Protein AF-A0A822GAZ9-F1 (afdb_monomer_lite)

Radius of gyration: 13.43 Å; chains: 1; bounding box: 30×22×39 Å

pLDDT: mean 91.06, std 3.42, range [77.94, 95.31]

Sequence (79 aa):
IRGSVPCYWTQLPDLHYKPKVTVLPSNNHLIAFQQHFEEQEYYYGKQFLISLTNHHGAEGKLNAKYRELYEASQNKFIK

Secondary structure (DSSP, 8-state):
-----SS-EEE---SSSSPPEEE-SSS-HHHHHHHHHHHHHHHH-SB-------SSHHHHHHHHHHHHHHHHH--TTB-

Structure (mmCIF, N/CA/C/O backbone):
data_AF-A0A822GAZ9-F1
#
_entry.id   AF-A0A822GAZ9-F1
#
loop_
_atom_site.group_PDB
_atom_site.id
_atom_site.type_symbol
_atom_site.label_atom_id
_atom_site.label_alt_id
_atom_site.label_comp_id
_atom_site.label_asym_id
_atom_site.label_entity_id
_atom_site.label_seq_id
_atom_site.pdbx_PDB_ins_code
_atom_site.Cartn_x
_atom_site.Cartn_y
_atom_site.Cartn_z
_atom_site.occupancy
_atom_site.B_iso_or_equiv
_atom_site.auth_seq_id
_atom_site.auth_comp_id
_atom_site.auth_asym_id
_atom_site.auth_atom_id
_atom_site.pdbx_PDB_model_num
ATOM 1 N N . ILE A 1 1 ? -13.127 2.060 0.252 1.00 89.69 1 ILE A N 1
ATOM 2 C CA . ILE A 1 1 ? -12.254 2.983 -0.519 1.00 89.69 1 ILE A CA 1
ATOM 3 C C . ILE A 1 1 ? -11.410 2.192 -1.518 1.00 89.69 1 ILE A C 1
ATOM 5 O O . ILE A 1 1 ? -11.220 1.001 -1.303 1.00 89.69 1 ILE A O 1
ATOM 9 N N . ARG A 1 2 ? -10.912 2.821 -2.589 1.00 92.00 2 ARG A N 1
ATOM 10 C CA . ARG A 1 2 ? -9.907 2.235 -3.496 1.00 92.00 2 ARG A CA 1
ATOM 11 C C . ARG A 1 2 ? -8.725 3.195 -3.580 1.00 92.00 2 ARG A C 1
ATOM 13 O O . ARG A 1 2 ? -8.942 4.392 -3.736 1.00 92.00 2 ARG A O 1
ATOM 20 N N . GLY A 1 3 ? -7.507 2.671 -3.502 1.00 91.00 3 GLY A N 1
ATOM 21 C CA . GLY A 1 3 ? -6.285 3.468 -3.527 1.00 91.00 3 GLY A CA 1
ATOM 22 C C . GLY A 1 3 ? -5.102 2.702 -4.107 1.00 91.00 3 GLY A C 1
ATOM 23 O O . GLY A 1 3 ? -5.223 1.536 -4.484 1.00 91.00 3 GLY A O 1
ATOM 24 N N . SER A 1 4 ? -3.969 3.396 -4.196 1.00 90.69 4 SER A N 1
ATOM 25 C CA . SER A 1 4 ? -2.677 2.786 -4.514 1.00 90.69 4 SER A CA 1
ATOM 26 C C . SER A 1 4 ? -2.183 1.926 -3.345 1.00 90.69 4 SER A C 1
ATOM 28 O O . SER A 1 4 ? -2.645 2.082 -2.217 1.00 90.69 4 SER A O 1
ATOM 30 N N . VAL A 1 5 ? -1.221 1.039 -3.603 1.00 91.62 5 VAL A N 1
ATOM 31 C CA . VAL A 1 5 ? -0.549 0.275 -2.544 1.00 91.62 5 VAL A CA 1
ATOM 32 C C . VAL A 1 5 ? 0.262 1.255 -1.678 1.00 91.62 5 VAL A C 1
ATOM 34 O O . VAL A 1 5 ? 1.129 1.937 -2.233 1.00 91.62 5 VAL A O 1
ATOM 37 N N . PRO A 1 6 ? 0.014 1.345 -0.353 1.00 92.62 6 PRO A N 1
ATOM 38 C CA . PRO A 1 6 ? 0.633 2.330 0.537 1.00 92.62 6 PRO A CA 1
ATOM 39 C C . PRO A 1 6 ? 2.071 1.941 0.905 1.00 92.62 6 PRO A C 1
ATOM 41 O O . PRO A 1 6 ? 2.401 1.641 2.049 1.00 92.62 6 PRO A O 1
ATOM 44 N N . CYS A 1 7 ? 2.953 1.917 -0.087 1.00 92.19 7 CYS A N 1
ATOM 45 C CA . CYS A 1 7 ? 4.387 1.757 0.102 1.00 92.19 7 CYS A CA 1
ATOM 46 C C . CYS A 1 7 ? 5.148 2.598 -0.926 1.00 92.19 7 CYS A C 1
ATOM 48 O O . CYS A 1 7 ? 4.618 2.947 -1.976 1.00 92.19 7 CYS A O 1
ATOM 50 N N . TYR A 1 8 ? 6.414 2.912 -0.658 1.00 93.38 8 TYR A N 1
ATOM 51 C CA . TYR A 1 8 ? 7.247 3.596 -1.645 1.00 93.38 8 TYR A CA 1
ATOM 52 C C . TYR A 1 8 ? 7.644 2.656 -2.790 1.00 93.38 8 TYR A C 1
ATOM 54 O O . TYR A 1 8 ? 8.456 1.744 -2.631 1.00 93.38 8 TYR A O 1
ATOM 62 N N . TRP A 1 9 ? 7.066 2.881 -3.962 1.00 93.50 9 TRP A N 1
ATOM 63 C CA . TRP A 1 9 ? 7.396 2.173 -5.191 1.00 93.50 9 TRP A CA 1
ATOM 64 C C . TRP A 1 9 ? 7.423 3.154 -6.357 1.00 93.50 9 TRP A C 1
ATOM 66 O O . TRP A 1 9 ? 6.838 4.235 -6.300 1.00 93.50 9 TRP A O 1
ATOM 76 N N . THR A 1 10 ? 8.130 2.776 -7.412 1.00 92.50 10 THR A N 1
ATOM 77 C CA . THR A 1 10 ? 8.208 3.542 -8.648 1.00 92.50 10 THR A CA 1
ATOM 78 C C . THR A 1 10 ? 7.888 2.654 -9.832 1.00 92.50 10 THR A C 1
ATOM 80 O O . THR A 1 10 ? 8.172 1.454 -9.857 1.00 92.50 10 THR A O 1
ATOM 83 N N . GLN A 1 11 ? 7.278 3.267 -10.832 1.00 91.69 11 GLN A N 1
ATOM 84 C CA . GLN A 1 11 ? 7.076 2.684 -12.144 1.00 91.69 11 GLN A CA 1
ATOM 85 C C . GLN A 1 11 ? 7.400 3.787 -13.140 1.00 91.69 11 GLN A C 1
ATOM 87 O O . GLN A 1 11 ? 6.586 4.671 -13.398 1.00 91.69 11 GLN A O 1
ATOM 92 N N . LEU A 1 12 ? 8.649 3.793 -13.600 1.00 91.38 12 LEU A N 1
ATOM 93 C CA . LEU A 1 12 ? 9.118 4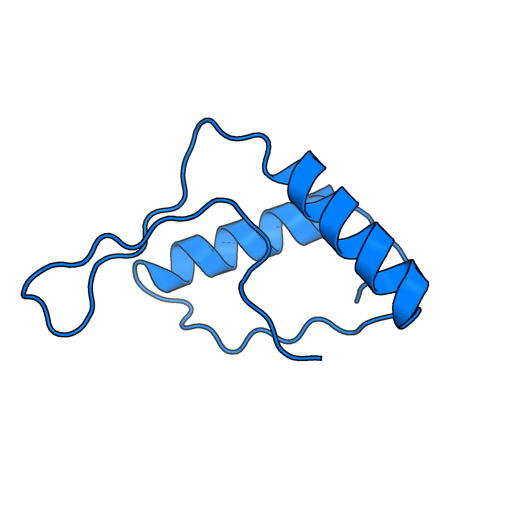.799 -14.542 1.00 91.38 12 LEU A CA 1
ATOM 94 C C . LEU A 1 12 ? 8.530 4.494 -15.925 1.00 91.38 12 LEU A C 1
ATOM 96 O O . LEU A 1 12 ? 8.569 3.331 -16.329 1.00 91.38 12 LEU A O 1
ATOM 100 N N . PRO A 1 13 ? 7.986 5.495 -16.640 1.00 91.62 13 PRO A N 1
ATOM 101 C CA . PRO A 1 13 ? 7.490 5.292 -17.995 1.00 91.62 13 PRO A CA 1
ATOM 102 C C . PRO A 1 13 ? 8.602 4.785 -18.921 1.00 91.62 13 PRO A C 1
ATOM 104 O O . PRO A 1 13 ? 9.697 5.345 -18.944 1.00 91.62 13 PRO A O 1
ATOM 107 N N . ASP A 1 14 ? 8.308 3.746 -19.699 1.00 91.19 14 ASP A N 1
ATOM 108 C CA . ASP A 1 14 ? 9.163 3.236 -20.770 1.00 91.19 14 ASP A CA 1
ATOM 109 C C . ASP A 1 14 ? 8.312 2.847 -21.997 1.00 91.19 14 ASP A C 1
ATOM 111 O O . ASP A 1 14 ? 7.094 3.026 -22.002 1.00 91.19 14 ASP A O 1
ATOM 115 N N . LEU A 1 15 ? 8.951 2.365 -23.070 1.00 93.81 15 LEU A N 1
ATOM 116 C CA . LEU A 1 15 ? 8.262 1.961 -24.305 1.00 93.81 15 LEU A CA 1
ATOM 117 C C . LEU A 1 15 ? 7.625 0.561 -24.221 1.00 93.81 15 LEU A C 1
ATOM 119 O O . LEU A 1 15 ? 7.066 0.085 -25.210 1.00 93.81 15 LEU A O 1
ATOM 123 N N . HIS A 1 16 ? 7.717 -0.127 -23.080 1.00 91.00 16 HIS A N 1
ATOM 124 C CA . HIS A 1 16 ? 7.107 -1.441 -22.927 1.00 91.00 16 HIS A CA 1
ATOM 125 C C . HIS A 1 16 ? 5.611 -1.307 -22.640 1.00 91.00 16 HIS A C 1
ATOM 127 O O . HIS A 1 16 ? 5.154 -0.379 -21.979 1.00 91.00 16 HIS A O 1
ATOM 133 N N . TYR A 1 17 ? 4.838 -2.308 -23.071 1.00 87.62 17 TYR A N 1
ATOM 134 C CA . TYR A 1 17 ? 3.398 -2.382 -22.801 1.00 87.62 17 TYR A CA 1
ATOM 135 C C . TYR A 1 17 ? 3.058 -2.272 -21.303 1.00 87.62 17 TYR A C 1
ATOM 137 O O . TYR A 1 17 ? 2.040 -1.692 -20.930 1.00 87.62 17 TYR A O 1
ATOM 145 N N . LYS A 1 18 ? 3.915 -2.823 -20.435 1.00 85.69 18 LYS A N 1
ATOM 146 C CA . LYS A 1 18 ? 3.783 -2.723 -18.982 1.00 85.69 18 LYS A CA 1
ATOM 147 C C . LYS A 1 18 ? 5.128 -2.325 -18.371 1.00 85.69 18 LYS A C 1
ATOM 149 O O . LYS A 1 18 ? 5.970 -3.207 -18.176 1.00 85.69 18 LYS A O 1
ATOM 154 N N . PRO A 1 19 ? 5.321 -1.035 -18.045 1.00 89.12 19 PRO A N 1
ATOM 155 C CA . PRO A 1 19 ? 6.552 -0.571 -17.429 1.00 89.12 19 PRO A CA 1
ATOM 156 C C . PRO A 1 19 ? 6.800 -1.274 -16.097 1.00 89.12 19 PRO A C 1
ATOM 158 O O . PRO A 1 19 ? 5.864 -1.598 -15.356 1.00 89.12 19 PRO A O 1
ATOM 161 N N . LYS A 1 20 ? 8.069 -1.532 -15.788 1.00 89.06 20 LYS A N 1
ATOM 162 C CA . LYS A 1 20 ? 8.454 -2.347 -14.635 1.00 89.06 20 LYS A CA 1
ATOM 163 C C . LYS A 1 20 ? 8.224 -1.608 -13.317 1.00 89.06 20 LYS A C 1
ATOM 165 O O . LYS A 1 20 ? 8.732 -0.511 -13.101 1.00 89.06 20 LYS A O 1
ATOM 170 N N . VAL A 1 21 ? 7.534 -2.273 -12.396 1.00 91.12 21 VAL A N 1
ATOM 171 C CA . VAL A 1 21 ? 7.368 -1.811 -11.014 1.00 91.12 21 VAL A CA 1
ATOM 172 C C . VAL A 1 21 ? 8.609 -2.166 -10.194 1.00 91.12 21 VAL A C 1
ATOM 174 O O . VAL A 1 21 ? 9.081 -3.306 -10.228 1.00 91.12 21 VAL A O 1
ATOM 177 N N . THR A 1 22 ? 9.124 -1.200 -9.436 1.00 90.50 22 THR A N 1
ATOM 178 C CA . THR A 1 22 ? 10.255 -1.383 -8.521 1.00 90.50 22 THR A CA 1
ATOM 179 C C . THR A 1 22 ? 9.909 -0.830 -7.144 1.00 90.50 22 THR A C 1
ATOM 181 O O . THR A 1 22 ? 9.505 0.321 -7.006 1.00 90.50 22 THR A O 1
ATOM 184 N N . VAL A 1 23 ? 10.074 -1.651 -6.106 1.00 89.88 23 VAL A N 1
ATOM 185 C CA . VAL A 1 23 ? 9.980 -1.201 -4.711 1.00 89.88 23 VAL A CA 1
ATOM 186 C C . VAL A 1 23 ? 11.292 -0.506 -4.353 1.00 89.88 23 VAL A C 1
ATOM 188 O O . VAL A 1 23 ? 12.363 -1.072 -4.579 1.00 89.88 23 VAL A O 1
ATOM 191 N N . LEU A 1 24 ? 11.218 0.715 -3.824 1.00 89.88 24 LEU A N 1
ATOM 192 C CA . LEU A 1 24 ? 12.411 1.460 -3.415 1.00 89.88 24 LEU A CA 1
ATOM 193 C C . LEU A 1 24 ? 13.008 0.812 -2.154 1.00 89.88 24 LEU A C 1
ATOM 195 O O . LEU A 1 24 ? 12.246 0.537 -1.246 1.00 89.88 24 LEU A O 1
ATOM 199 N N . PRO A 1 25 ? 14.319 0.535 -2.058 1.00 81.50 25 PRO A N 1
ATOM 200 C CA . PRO A 1 25 ? 14.878 -0.193 -0.911 1.00 81.50 25 PRO A CA 1
ATOM 201 C C . PRO A 1 25 ? 15.201 0.686 0.308 1.00 81.50 25 PRO A C 1
ATOM 203 O O . PRO A 1 25 ? 15.251 0.182 1.425 1.00 81.50 25 PRO A O 1
ATOM 206 N N . SER A 1 26 ? 15.458 1.980 0.110 1.00 77.94 26 SER A N 1
ATOM 207 C CA . SER A 1 26 ? 16.055 2.863 1.129 1.00 77.94 26 SER A CA 1
ATOM 208 C C . SER A 1 26 ? 15.045 3.736 1.878 1.00 77.94 26 SER A C 1
ATOM 210 O O . SER A 1 26 ? 15.440 4.602 2.655 1.00 77.94 26 SER A O 1
ATOM 212 N N . ASN A 1 27 ? 13.748 3.556 1.635 1.00 79.81 27 ASN A N 1
ATOM 213 C CA . ASN A 1 27 ? 12.714 4.421 2.189 1.00 79.81 27 ASN A CA 1
ATOM 214 C C . ASN A 1 27 ? 12.127 3.838 3.484 1.00 79.81 27 ASN A C 1
ATOM 216 O O . ASN A 1 27 ? 12.029 2.625 3.658 1.00 79.81 27 ASN 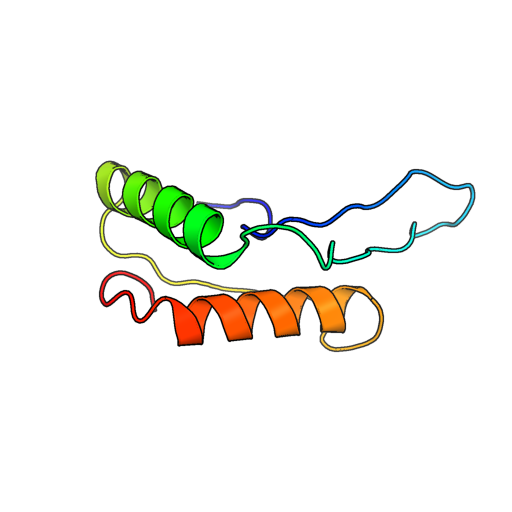A O 1
ATOM 220 N N . ASN A 1 28 ? 11.649 4.703 4.381 1.00 87.50 28 ASN A N 1
ATOM 221 C CA . ASN A 1 28 ? 10.965 4.289 5.611 1.00 87.50 28 ASN A CA 1
ATOM 222 C C . ASN A 1 28 ? 9.516 3.855 5.328 1.00 87.50 28 ASN A C 1
ATOM 224 O O . ASN A 1 28 ? 8.562 4.564 5.646 1.00 87.50 28 ASN A O 1
ATOM 228 N N . HIS A 1 29 ? 9.341 2.684 4.712 1.00 91.56 29 HIS A N 1
ATOM 229 C CA . HIS A 1 29 ? 8.023 2.176 4.313 1.00 91.56 29 HIS A CA 1
ATOM 230 C C . HIS A 1 29 ? 7.062 1.975 5.483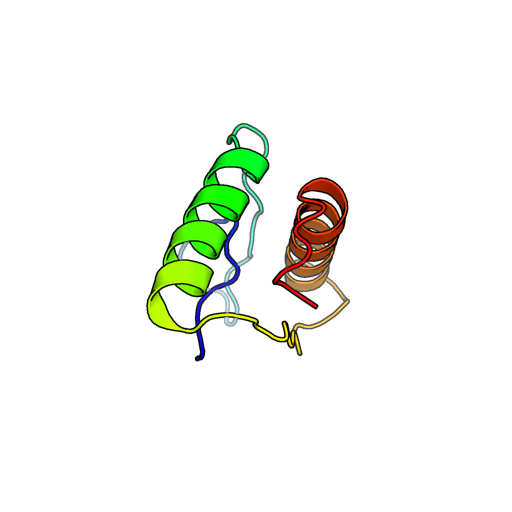 1.00 91.56 29 HIS A C 1
ATOM 232 O O . HIS A 1 29 ? 5.877 2.245 5.331 1.00 91.56 29 HIS A O 1
ATOM 238 N N . LEU A 1 30 ? 7.559 1.494 6.627 1.00 92.81 30 LEU A N 1
ATOM 239 C CA . LEU A 1 30 ? 6.713 1.174 7.777 1.00 92.81 30 LEU A CA 1
ATOM 240 C C . LEU A 1 30 ? 6.047 2.427 8.353 1.00 92.81 30 LEU A C 1
ATOM 242 O O . LEU A 1 30 ? 4.843 2.425 8.575 1.00 92.81 30 LEU A O 1
ATOM 246 N N . ILE A 1 31 ? 6.819 3.506 8.513 1.00 93.06 31 ILE A N 1
ATOM 247 C CA . ILE A 1 31 ? 6.317 4.784 9.032 1.00 93.06 31 ILE A CA 1
ATOM 248 C C . ILE A 1 31 ? 5.246 5.351 8.096 1.00 93.06 31 ILE A C 1
ATOM 250 O O . ILE A 1 31 ? 4.161 5.706 8.543 1.00 93.06 31 ILE A O 1
ATOM 254 N N . ALA A 1 32 ? 5.515 5.377 6.788 1.00 93.19 32 ALA A N 1
ATOM 255 C CA . ALA A 1 32 ? 4.553 5.881 5.810 1.00 93.19 32 ALA A CA 1
ATOM 256 C C . ALA A 1 32 ? 3.274 5.031 5.744 1.00 93.19 32 ALA A C 1
ATOM 258 O O . ALA A 1 32 ? 2.179 5.565 5.596 1.00 93.19 32 ALA A O 1
ATOM 259 N N . PHE A 1 33 ? 3.407 3.708 5.874 1.00 94.81 33 PHE A N 1
ATOM 260 C CA . PHE A 1 33 ? 2.274 2.788 5.925 1.00 94.81 33 PHE A CA 1
ATOM 261 C C . PHE A 1 33 ? 1.405 3.043 7.162 1.00 94.81 33 PHE A C 1
ATOM 263 O O . PHE A 1 33 ? 0.184 3.108 7.045 1.00 94.81 33 PHE A O 1
ATOM 270 N N . GLN A 1 34 ? 2.023 3.221 8.334 1.00 94.31 34 GLN A N 1
ATOM 271 C CA . GLN A 1 34 ? 1.315 3.534 9.578 1.00 94.31 34 GLN A CA 1
ATOM 272 C C . GLN A 1 34 ? 0.570 4.864 9.475 1.00 94.31 34 GLN A C 1
ATOM 274 O O . GLN A 1 34 ? -0.638 4.878 9.675 1.00 94.31 34 GLN A O 1
ATOM 279 N N . GLN A 1 35 ? 1.248 5.935 9.053 1.00 94.12 35 GLN A N 1
ATOM 280 C CA . GLN A 1 35 ? 0.632 7.255 8.866 1.00 94.12 35 GLN A CA 1
ATOM 281 C C . GLN A 1 35 ? -0.549 7.208 7.893 1.00 94.12 35 GLN A C 1
ATOM 283 O O . GLN A 1 35 ? -1.610 7.764 8.169 1.00 94.12 35 GLN A O 1
ATOM 288 N N . HIS A 1 36 ? -0.401 6.487 6.776 1.00 94.62 36 HIS A N 1
ATOM 289 C CA . HIS A 1 36 ? -1.499 6.297 5.836 1.00 94.62 36 HIS A CA 1
ATOM 290 C C . HIS A 1 36 ? -2.707 5.643 6.517 1.00 94.62 36 HIS A C 1
ATOM 292 O O . HIS A 1 36 ? -3.828 6.120 6.355 1.00 94.62 36 HIS A O 1
ATOM 298 N N . PHE A 1 37 ? -2.499 4.573 7.292 1.00 94.50 37 PHE A N 1
ATOM 299 C CA . PHE A 1 37 ? -3.605 3.877 7.945 1.00 94.50 37 PHE A CA 1
ATOM 300 C C . PHE A 1 37 ? -4.182 4.599 9.164 1.00 94.50 37 PHE A C 1
ATOM 302 O O . PHE A 1 37 ? -5.366 4.423 9.427 1.00 94.50 37 PHE A O 1
ATOM 309 N N . GLU A 1 38 ? -3.416 5.450 9.843 1.00 94.62 38 GLU A N 1
ATOM 310 C CA . GLU A 1 38 ? -3.921 6.349 10.889 1.00 94.62 38 GLU A CA 1
ATOM 311 C C . GLU A 1 38 ? -4.927 7.357 10.318 1.00 94.62 38 GLU A C 1
ATOM 313 O O . GLU A 1 38 ? -6.025 7.514 10.852 1.00 94.62 38 GLU A O 1
ATOM 318 N N . GLU A 1 39 ? -4.611 7.989 9.182 1.00 94.88 39 GLU A N 1
ATOM 319 C CA . GLU A 1 39 ? -5.554 8.877 8.489 1.00 94.88 39 GLU A CA 1
ATOM 320 C C . GLU A 1 39 ? -6.792 8.108 8.011 1.00 94.88 39 GLU A C 1
ATOM 322 O O . GLU A 1 39 ? -7.931 8.544 8.183 1.00 94.88 39 GLU A O 1
ATOM 327 N N . GLN A 1 40 ? -6.581 6.932 7.421 1.00 94.31 40 GLN A N 1
ATOM 328 C CA . GLN A 1 40 ? -7.661 6.078 6.939 1.00 94.31 40 GLN A CA 1
ATOM 329 C C . GLN A 1 40 ? -8.591 5.604 8.068 1.00 94.31 40 GLN A C 1
ATOM 331 O O . GLN A 1 40 ? -9.811 5.563 7.882 1.00 94.31 40 GLN A O 1
ATOM 336 N N . GLU A 1 41 ? -8.038 5.284 9.235 1.00 94.25 41 GLU A N 1
ATOM 337 C CA . GLU A 1 41 ? -8.796 4.945 10.437 1.00 94.25 41 GLU A CA 1
ATOM 338 C C . GLU A 1 41 ? -9.582 6.150 10.958 1.00 94.25 41 GLU A C 1
ATOM 340 O O . GLU A 1 41 ? -10.762 6.013 11.275 1.00 94.25 41 GLU A O 1
ATOM 345 N N . TYR A 1 42 ? -8.978 7.341 10.976 1.00 95.00 42 TYR A N 1
ATOM 346 C CA . TYR A 1 42 ? -9.658 8.563 11.403 1.00 95.00 42 TYR A CA 1
ATOM 347 C C . TYR A 1 42 ? -10.902 8.865 10.553 1.00 95.00 42 TYR A C 1
ATOM 349 O O . TYR A 1 42 ? -11.961 9.183 11.094 1.00 95.00 42 TYR A O 1
ATOM 357 N N . TYR A 1 43 ? -10.801 8.731 9.227 1.00 95.31 43 TYR A N 1
ATOM 358 C CA . TYR A 1 43 ? -11.906 9.068 8.324 1.00 95.31 43 TYR A CA 1
ATOM 359 C C . TYR A 1 43 ? -12.943 7.956 8.152 1.00 95.31 43 TYR A C 1
ATOM 361 O O . TYR A 1 43 ? -14.127 8.249 7.986 1.00 95.31 43 TYR A O 1
ATOM 369 N N . TYR A 1 44 ? -12.523 6.690 8.146 1.00 94.75 44 TYR A N 1
ATOM 370 C CA . TYR A 1 44 ? -13.396 5.573 7.762 1.00 94.75 44 TYR A CA 1
ATOM 371 C C . TYR A 1 44 ? -13.496 4.470 8.821 1.00 94.75 44 TYR A C 1
ATOM 373 O O . TYR A 1 44 ? -14.234 3.503 8.626 1.00 94.75 44 TYR A O 1
ATOM 381 N N . GLY A 1 45 ? -12.783 4.595 9.940 1.00 93.81 45 GLY A N 1
ATOM 382 C CA . GLY A 1 45 ? -12.749 3.597 11.001 1.00 93.81 45 GLY A CA 1
ATOM 383 C C . GLY A 1 45 ? -12.055 2.307 10.569 1.00 93.81 45 GLY A C 1
ATOM 384 O O . GLY A 1 45 ? -11.087 2.310 9.812 1.00 93.81 45 GLY A 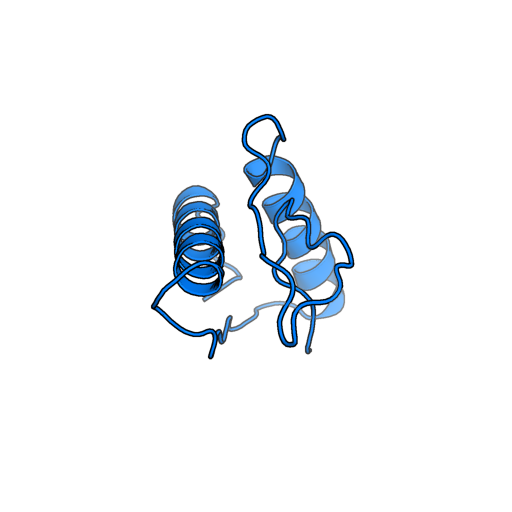O 1
ATOM 385 N N . LYS A 1 46 ? -12.561 1.176 11.066 1.00 94.44 46 LYS A N 1
ATOM 386 C CA . LYS A 1 46 ? -11.990 -0.150 10.810 1.00 94.44 46 LYS A CA 1
ATOM 387 C C . LYS A 1 46 ? -12.097 -0.539 9.334 1.00 94.44 46 LYS A C 1
ATOM 389 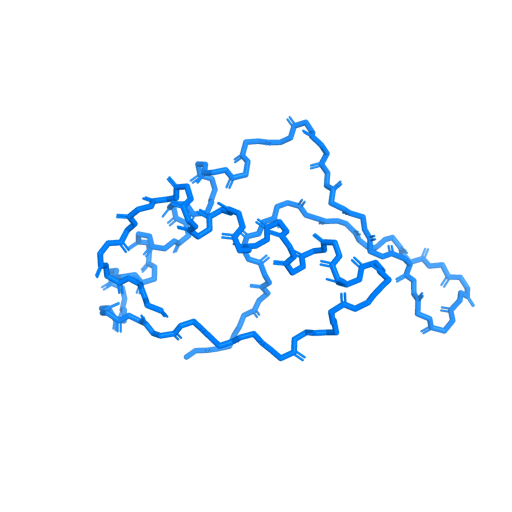O O . LYS A 1 46 ? -13.185 -0.492 8.761 1.00 94.44 46 LYS A O 1
ATOM 394 N N . GLN A 1 47 ? -11.002 -1.025 8.755 1.00 92.75 47 GLN A N 1
ATOM 395 C CA . GLN A 1 47 ? -10.925 -1.342 7.328 1.00 92.75 47 GLN A CA 1
ATOM 396 C C . GLN A 1 47 ? -10.555 -2.802 7.062 1.00 92.75 47 GLN A C 1
ATOM 398 O O . GLN A 1 47 ? -9.853 -3.439 7.847 1.00 92.75 47 GLN A O 1
ATOM 403 N N . PHE A 1 48 ? -11.018 -3.312 5.920 1.00 93.75 48 PHE A N 1
ATOM 404 C CA . PHE A 1 48 ? -10.593 -4.591 5.356 1.00 93.75 48 PHE A CA 1
ATOM 405 C C . PHE A 1 48 ? -9.766 -4.340 4.096 1.00 93.75 48 PHE A C 1
ATOM 407 O O . PHE A 1 48 ? -10.200 -3.620 3.192 1.00 93.75 48 PHE A O 1
ATOM 414 N N . LEU A 1 49 ? -8.581 -4.934 4.043 1.00 92.56 49 LEU A N 1
ATOM 415 C CA . LEU A 1 49 ? -7.589 -4.751 2.999 1.00 92.56 49 LEU A CA 1
ATOM 416 C C . LEU A 1 49 ? -7.707 -5.880 1.979 1.00 92.56 49 LEU A C 1
ATOM 418 O O . LEU A 1 49 ? -7.401 -7.037 2.255 1.00 92.56 49 LEU A O 1
ATOM 422 N N . ILE A 1 50 ? -8.144 -5.540 0.768 1.00 92.69 50 ILE A N 1
ATOM 423 C CA . ILE A 1 50 ? -8.319 -6.504 -0.322 1.00 92.69 50 ILE A CA 1
ATOM 424 C C . ILE A 1 50 ? -7.338 -6.154 -1.442 1.00 92.69 50 ILE A C 1
ATOM 426 O O . ILE A 1 50 ? -7.451 -5.103 -2.071 1.00 92.69 50 ILE A O 1
ATOM 430 N N . SER A 1 51 ? -6.386 -7.053 -1.708 1.00 90.81 51 SER A N 1
ATOM 431 C CA . SER A 1 51 ? -5.427 -6.951 -2.815 1.00 90.81 51 SER A CA 1
ATOM 432 C C . SER A 1 51 ? -5.672 -8.087 -3.807 1.00 90.81 51 SER A C 1
ATOM 434 O O . SER A 1 51 ? -5.571 -9.256 -3.449 1.00 90.81 51 SER A O 1
ATOM 436 N N . LEU A 1 52 ? -5.980 -7.736 -5.059 1.00 89.88 52 LEU A N 1
ATOM 437 C CA . LEU A 1 52 ? -6.119 -8.669 -6.192 1.00 89.88 52 LEU A CA 1
ATOM 438 C C . LEU A 1 52 ? -4.928 -8.553 -7.157 1.00 89.88 52 LEU A C 1
ATOM 440 O O . LEU A 1 52 ? -5.053 -8.771 -8.362 1.00 89.88 52 LEU A O 1
ATOM 444 N N . THR A 1 53 ? -3.781 -8.110 -6.643 1.00 85.94 53 THR A N 1
ATOM 445 C CA . THR A 1 53 ? -2.569 -7.933 -7.446 1.00 85.94 53 THR A CA 1
ATOM 446 C C . THR A 1 53 ? -1.984 -9.283 -7.850 1.00 85.94 53 THR A C 1
ATOM 448 O O . THR A 1 53 ? -2.130 -10.282 -7.145 1.00 85.94 53 THR A O 1
ATOM 451 N N . ASN A 1 54 ? -1.315 -9.324 -9.004 1.00 86.38 54 ASN A N 1
ATOM 452 C CA . ASN A 1 54 ? -0.669 -10.544 -9.468 1.00 86.38 54 ASN A CA 1
ATOM 453 C C . ASN A 1 54 ? 0.412 -10.982 -8.465 1.00 86.38 54 ASN A C 1
ATOM 455 O O . ASN A 1 54 ? 1.249 -10.182 -8.053 1.00 86.38 54 ASN A O 1
ATOM 459 N N . HIS A 1 55 ? 0.414 -12.263 -8.100 1.00 87.00 55 HIS A N 1
ATOM 460 C CA . HIS A 1 55 ? 1.395 -12.846 -7.184 1.00 87.00 55 HIS A CA 1
ATOM 461 C C . HIS A 1 55 ? 2.754 -13.126 -7.845 1.00 87.00 55 HIS A C 1
ATOM 463 O O . HIS A 1 55 ? 3.730 -13.411 -7.153 1.00 87.00 55 HIS A O 1
ATOM 469 N N . HIS A 1 56 ? 2.847 -13.016 -9.172 1.00 86.38 56 HIS A N 1
ATOM 470 C CA . HIS A 1 56 ? 4.064 -13.276 -9.934 1.00 86.38 56 HIS A CA 1
ATOM 471 C C . HIS A 1 56 ? 4.718 -11.993 -10.469 1.00 86.38 56 HIS A C 1
ATOM 473 O O . HIS A 1 56 ? 4.085 -10.952 -10.659 1.00 86.38 56 HIS A O 1
ATOM 479 N N . GLY A 1 57 ? 6.019 -12.076 -10.753 1.00 87.50 57 GLY A N 1
ATOM 480 C CA . GLY A 1 57 ? 6.771 -10.997 -11.393 1.00 87.50 57 GLY A CA 1
ATOM 481 C C . GLY A 1 57 ? 6.970 -9.762 -10.506 1.00 87.50 57 GLY A C 1
ATOM 482 O O . GLY A 1 57 ? 7.159 -9.864 -9.294 1.00 87.50 57 GLY A O 1
ATOM 483 N N . ALA A 1 58 ? 6.989 -8.581 -11.130 1.00 85.25 58 ALA A N 1
ATOM 484 C CA . ALA A 1 58 ? 7.248 -7.312 -10.446 1.00 85.25 58 ALA A CA 1
ATOM 485 C C . ALA A 1 58 ? 6.118 -6.911 -9.479 1.00 85.25 58 ALA A C 1
ATOM 487 O O . ALA A 1 58 ? 6.393 -6.457 -8.371 1.00 85.25 58 ALA A O 1
ATOM 488 N N . GLU A 1 59 ? 4.860 -7.141 -9.862 1.00 87.62 59 GLU A N 1
ATOM 489 C CA . GLU A 1 59 ? 3.702 -6.904 -8.988 1.00 87.62 59 GLU A CA 1
ATOM 490 C C . GLU A 1 59 ? 3.683 -7.863 -7.799 1.00 87.62 59 GLU A C 1
ATOM 492 O O . GLU A 1 59 ? 3.366 -7.439 -6.693 1.00 87.62 59 GLU A O 1
ATOM 497 N N . GLY A 1 60 ? 4.134 -9.108 -7.987 1.00 90.38 60 GLY A N 1
ATOM 498 C CA . GLY A 1 60 ? 4.290 -10.060 -6.889 1.00 90.38 60 GLY A CA 1
ATOM 499 C C . GLY A 1 60 ? 5.239 -9.553 -5.804 1.00 90.38 60 GLY A C 1
ATOM 500 O O . GLY A 1 60 ? 4.948 -9.686 -4.619 1.00 90.38 60 GLY A O 1
ATOM 501 N N . LYS A 1 61 ? 6.338 -8.890 -6.192 1.00 91.19 61 LYS A N 1
ATOM 502 C CA . LYS A 1 61 ? 7.264 -8.257 -5.236 1.00 91.19 61 LYS A CA 1
ATOM 503 C C . LYS A 1 61 ? 6.614 -7.093 -4.490 1.00 91.19 61 LYS A C 1
ATOM 505 O O . LYS A 1 61 ? 6.827 -6.951 -3.290 1.00 91.19 61 LYS A O 1
ATOM 510 N N . LEU A 1 62 ? 5.815 -6.282 -5.187 1.00 92.00 62 LEU A N 1
ATOM 511 C CA . LEU A 1 62 ? 5.059 -5.193 -4.568 1.00 92.00 62 LEU A CA 1
ATOM 512 C C . LEU A 1 62 ? 4.036 -5.735 -3.558 1.00 92.00 62 LEU A C 1
ATOM 514 O O . LEU A 1 62 ? 3.965 -5.247 -2.434 1.00 92.00 62 LEU A O 1
ATOM 518 N N . ASN A 1 63 ? 3.298 -6.781 -3.934 1.00 92.81 63 ASN A N 1
ATOM 519 C CA . ASN A 1 63 ? 2.318 -7.433 -3.070 1.00 92.81 63 ASN A CA 1
ATOM 520 C C . ASN A 1 63 ? 2.978 -8.088 -1.847 1.00 92.81 63 ASN A C 1
ATOM 522 O O . ASN A 1 63 ? 2.494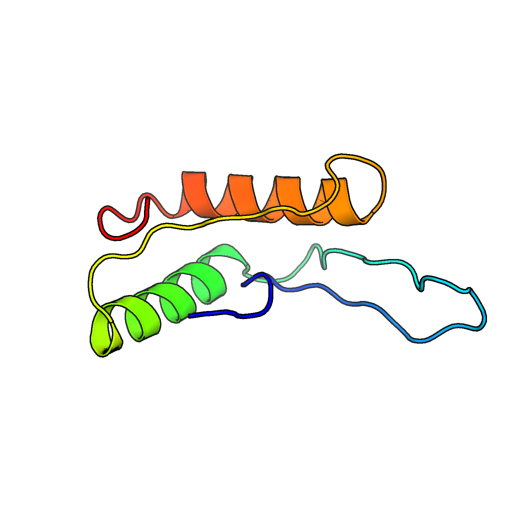 -7.944 -0.728 1.00 92.81 63 ASN A O 1
ATOM 526 N N . ALA A 1 64 ? 4.121 -8.753 -2.041 1.00 92.75 64 ALA A N 1
ATOM 527 C CA . ALA A 1 64 ? 4.908 -9.314 -0.948 1.00 92.75 64 ALA A CA 1
ATOM 528 C C . ALA A 1 64 ? 5.355 -8.223 0.036 1.00 92.75 64 ALA A C 1
ATOM 530 O O . ALA A 1 64 ? 5.192 -8.394 1.242 1.00 92.75 64 ALA A O 1
ATOM 531 N N . LYS A 1 65 ? 5.833 -7.073 -0.466 1.00 92.88 65 LYS A N 1
ATOM 532 C CA . LYS A 1 65 ? 6.217 -5.955 0.404 1.00 92.88 65 LYS A CA 1
ATOM 533 C C . LYS A 1 65 ? 5.022 -5.365 1.145 1.00 92.88 65 LYS A C 1
ATOM 535 O O . LYS A 1 65 ? 5.124 -5.064 2.328 1.00 92.88 65 LYS A O 1
ATOM 540 N N . TYR A 1 66 ? 3.887 -5.212 0.471 1.00 93.44 66 TYR A N 1
ATOM 541 C CA . TYR A 1 66 ? 2.656 -4.742 1.100 1.00 93.44 66 TYR A CA 1
ATOM 542 C C . TYR A 1 66 ? 2.217 -5.656 2.251 1.00 93.44 66 TYR A C 1
ATOM 544 O O . TYR A 1 66 ? 1.896 -5.171 3.335 1.00 93.44 66 TYR A O 1
ATOM 552 N N . ARG A 1 67 ? 2.281 -6.977 2.044 1.00 93.19 67 ARG A N 1
ATOM 553 C CA . ARG A 1 67 ? 1.985 -7.968 3.080 1.00 93.19 67 ARG A CA 1
ATOM 554 C C . ARG A 1 67 ? 2.967 -7.902 4.253 1.00 93.19 67 ARG A C 1
ATOM 556 O O . ARG A 1 67 ? 2.530 -7.916 5.397 1.00 93.19 67 ARG A O 1
ATOM 563 N N . GLU A 1 68 ? 4.263 -7.784 3.974 1.00 94.00 68 GLU A N 1
ATOM 564 C CA . GLU A 1 68 ? 5.302 -7.616 5.000 1.00 94.00 68 GLU A CA 1
ATOM 565 C C . GLU A 1 68 ? 5.029 -6.379 5.874 1.00 94.00 68 GLU A C 1
ATOM 567 O O . GLU A 1 68 ? 5.122 -6.447 7.096 1.00 94.00 68 GLU A O 1
ATOM 572 N N . LEU A 1 69 ? 4.639 -5.255 5.262 1.00 93.75 69 LEU A N 1
ATOM 573 C CA . LEU A 1 69 ? 4.314 -4.022 5.987 1.00 93.75 69 LEU A CA 1
ATOM 574 C C . LEU A 1 69 ? 3.045 -4.153 6.824 1.00 93.75 69 LEU A C 1
ATOM 576 O O . LEU A 1 69 ? 3.019 -3.676 7.955 1.00 93.75 69 LEU A O 1
ATOM 580 N N . TYR A 1 70 ? 2.020 -4.822 6.295 1.00 94.06 70 TYR A N 1
ATOM 581 C CA . TYR A 1 70 ? 0.819 -5.140 7.059 1.00 94.06 70 TYR A CA 1
ATOM 582 C C . TYR A 1 70 ? 1.170 -5.940 8.324 1.00 94.06 70 TYR A C 1
ATOM 584 O O . TYR A 1 70 ? 0.816 -5.519 9.427 1.00 94.06 70 TYR A O 1
ATOM 592 N N . GLU A 1 71 ? 1.939 -7.023 8.180 1.00 93.44 71 GLU A N 1
ATOM 593 C CA . GLU A 1 71 ? 2.370 -7.876 9.296 1.00 93.44 71 GLU A CA 1
ATOM 594 C C . GLU A 1 71 ? 3.251 -7.106 10.302 1.00 93.44 71 GLU A C 1
ATOM 596 O O . GLU A 1 71 ? 3.064 -7.231 11.513 1.00 93.44 71 GLU A O 1
ATOM 601 N N . ALA A 1 72 ? 4.154 -6.247 9.818 1.00 93.12 72 ALA A N 1
ATOM 602 C CA . ALA A 1 72 ? 5.019 -5.415 10.655 1.00 93.12 72 ALA A CA 1
ATOM 603 C C . ALA A 1 72 ? 4.275 -4.281 11.381 1.00 93.12 72 ALA A C 1
ATOM 605 O O . ALA A 1 72 ? 4.674 -3.892 12.477 1.00 93.12 72 ALA A O 1
ATOM 606 N N . SER A 1 73 ? 3.200 -3.743 10.794 1.00 91.50 73 SER A N 1
ATOM 607 C CA . SER A 1 73 ? 2.440 -2.632 11.381 1.00 91.50 73 SER A CA 1
ATOM 608 C C . SER A 1 73 ? 1.669 -3.027 12.642 1.00 91.50 73 SER A C 1
ATOM 610 O O . SER A 1 73 ? 1.403 -2.162 13.474 1.00 91.50 73 SER A O 1
ATOM 612 N N . GLN A 1 74 ? 1.298 -4.311 12.773 1.00 89.75 74 GLN A N 1
ATOM 613 C CA . GLN A 1 74 ? 0.497 -4.874 13.872 1.00 89.75 74 GLN A CA 1
ATOM 614 C C . GLN A 1 74 ? -0.764 -4.057 14.228 1.00 89.75 74 GLN A C 1
ATOM 616 O O . GLN A 1 74 ? -1.255 -4.101 15.361 1.00 89.75 74 GLN A O 1
ATOM 621 N N . ASN A 1 75 ? -1.310 -3.307 13.266 1.00 87.75 75 ASN A N 1
ATOM 622 C CA . ASN A 1 75 ? -2.453 -2.436 13.499 1.00 87.75 75 ASN A CA 1
ATOM 623 C C . ASN A 1 75 ? -3.749 -3.271 13.604 1.00 87.75 75 ASN A C 1
ATOM 625 O O . ASN A 1 75 ? -4.102 -4.038 12.712 1.00 87.75 75 ASN A O 1
ATOM 629 N N . LYS A 1 76 ? -4.472 -3.116 14.722 1.00 89.19 76 LYS A N 1
ATOM 630 C CA . LYS A 1 76 ? -5.690 -3.880 15.062 1.00 89.19 76 LYS A CA 1
ATOM 631 C C . LYS A 1 76 ? -6.943 -3.419 14.302 1.00 89.19 76 LYS A C 1
ATOM 633 O O . LYS A 1 76 ? -7.951 -4.134 14.293 1.00 89.19 76 LYS A O 1
ATOM 638 N N . PHE A 1 77 ? -6.896 -2.232 13.703 1.00 88.75 77 PHE A N 1
ATOM 639 C CA . PHE A 1 77 ? -7.998 -1.608 12.971 1.00 88.75 77 PHE A CA 1
ATOM 640 C C . PHE A 1 77 ? -8.005 -1.950 11.480 1.00 88.75 77 PHE A C 1
ATOM 642 O O . PHE A 1 77 ? -8.993 -1.675 10.798 1.00 88.75 77 PHE A O 1
ATOM 649 N N . ILE A 1 78 ? -6.965 -2.624 10.992 1.00 90.12 78 ILE A N 1
ATOM 650 C CA . ILE A 1 78 ? -6.886 -3.136 9.626 1.00 90.12 78 ILE A CA 1
ATOM 651 C C . ILE A 1 78 ? -6.865 -4.665 9.628 1.00 90.12 78 ILE A C 1
ATOM 653 O O . ILE A 1 78 ? -6.198 -5.301 10.446 1.00 90.12 78 ILE A O 1
ATOM 657 N N . LYS A 1 79 ? -7.643 -5.267 8.729 1.00 87.19 79 LYS A N 1
ATOM 658 C CA . LYS A 1 79 ? -7.759 -6.721 8.574 1.00 87.19 79 LYS A CA 1
ATOM 659 C C . LYS A 1 79 ? -7.532 -7.169 7.148 1.00 87.19 79 LYS A C 1
ATOM 661 O O . LYS A 1 79 ? -8.014 -6.457 6.244 1.00 87.19 79 LYS A O 1
#

Foldseek 3Di:
DDDDLQFAKDFDDDPDPGGAIGGDDPDPGLVSVLVVVVVVCVVPNAEEDDDPFDCDDRSVVSVVVSVVSVVVNPDPSYD